Protein AF-A0A2K6TBN1-F1 (afdb_monomer)

Foldseek 3Di:
DPPPLVVLVVDDLVVLLVVCVVVVHDNDDDSVVSSVRVVVVCVVVVVVVPPPVVVVVVVVVVVPD

Secondary structure (DSSP, 8-state):
--HHHHHHHHS-HHHHHHHHHHTT----S-HHHHHHHHHHHHHHHHTTTTSSSHHHHHHHHTT--

Nearest PDB structures (foldseek):
  4uzw-assembly1_A  TM=9.580E-01  e=1.551E-01  Saccharomyces cerevisiae
  1zbh-assembly1_D  TM=9.465E-01  e=2.189E-01  Homo sapiens
  4l8r-assembly1_B  TM=9.632E-01  e=6.586E-01  Homo sapiens
  4qoz-assembly1_B  TM=9.675E-01  e=7.056E-01  Homo sapiens
  1zbu-assembly2_B  TM=9.448E-01  e=6.586E-01  Homo sapiens

Structure (mmCIF, N/CA/C/O backbone):
data_AF-A0A2K6TBN1-F1
#
_entry.id   AF-A0A2K6TBN1-F1
#
loop_
_atom_site.group_PDB
_atom_site.id
_atom_site.type_symbol
_atom_site.label_atom_id
_atom_site.label_alt_id
_atom_site.label_comp_id
_atom_site.label_asym_id
_atom_site.label_entity_id
_atom_site.label_seq_id
_atom_site.pdbx_PDB_ins_code
_atom_site.Cartn_x
_atom_site.Cartn_y
_atom_site.Cartn_z
_atom_site.occupancy
_atom_site.B_iso_or_equiv
_atom_site.auth_seq_id
_atom_site.auth_comp_id
_atom_site.auth_asym_id
_atom_site.auth_atom_id
_atom_site.pdbx_PDB_model_num
ATOM 1 N N . MET A 1 1 ? 16.660 -2.388 -3.088 1.00 43.66 1 MET A N 1
ATOM 2 C CA . MET A 1 1 ? 16.605 -1.319 -2.063 1.00 43.66 1 MET A CA 1
ATOM 3 C C . MET A 1 1 ? 15.618 -1.754 -0.971 1.00 43.66 1 MET A C 1
ATOM 5 O O . MET A 1 1 ? 14.454 -1.922 -1.283 1.00 43.66 1 MET A O 1
ATOM 9 N N . VAL A 1 2 ? 16.050 -2.027 0.271 1.00 50.44 2 VAL A N 1
ATOM 10 C CA . VAL A 1 2 ? 15.199 -2.653 1.332 1.00 50.44 2 VAL A CA 1
ATOM 11 C C . VAL A 1 2 ? 14.573 -1.612 2.285 1.00 50.44 2 VAL A C 1
ATOM 13 O O . VAL A 1 2 ? 13.987 -1.938 3.312 1.00 50.44 2 VAL A O 1
ATOM 16 N N . THR A 1 3 ? 14.702 -0.320 1.983 1.00 50.81 3 THR A N 1
ATOM 17 C CA . THR A 1 3 ? 14.294 0.750 2.905 1.00 50.81 3 THR A CA 1
ATOM 18 C C . THR A 1 3 ? 12.796 1.047 2.874 1.00 50.81 3 THR A C 1
ATOM 20 O O . THR A 1 3 ? 12.248 1.445 3.896 1.00 50.81 3 THR A O 1
ATOM 23 N N . GLU A 1 4 ? 12.103 0.817 1.756 1.00 57.78 4 GLU A N 1
ATOM 24 C CA . GLU A 1 4 ? 10.686 1.194 1.619 1.00 57.78 4 GLU A CA 1
ATOM 25 C C . GLU A 1 4 ? 9.725 0.293 2.408 1.00 57.78 4 GLU A C 1
ATOM 27 O O . GLU A 1 4 ? 8.770 0.788 3.006 1.00 57.78 4 GLU A O 1
ATOM 32 N N . THR A 1 5 ? 9.990 -1.013 2.509 1.00 60.56 5 THR A N 1
ATOM 33 C CA . THR A 1 5 ? 9.096 -1.962 3.204 1.00 60.56 5 THR A CA 1
ATOM 34 C C . THR A 1 5 ? 9.136 -1.810 4.730 1.00 60.56 5 THR A C 1
ATOM 36 O O . THR A 1 5 ? 8.121 -1.979 5.417 1.00 60.56 5 THR A O 1
ATOM 39 N N . VAL A 1 6 ? 10.296 -1.437 5.279 1.00 60.62 6 VAL A N 1
ATOM 40 C CA . VAL A 1 6 ? 10.490 -1.190 6.718 1.00 60.62 6 VAL A CA 1
ATOM 41 C C . VAL A 1 6 ? 9.781 0.093 7.157 1.00 60.62 6 VAL A C 1
ATOM 43 O O . VAL A 1 6 ? 9.251 0.168 8.270 1.00 60.62 6 VAL A O 1
ATOM 46 N N . GLU A 1 7 ? 9.709 1.088 6.274 1.00 74.81 7 GLU A N 1
ATOM 47 C CA . GLU A 1 7 ? 9.029 2.353 6.548 1.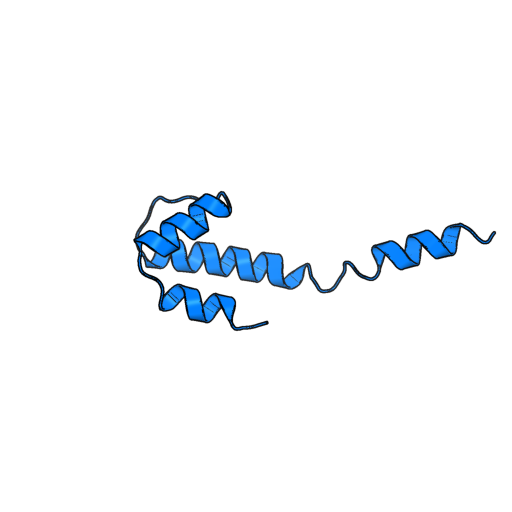00 74.81 7 GLU A CA 1
ATOM 48 C C . GLU A 1 7 ? 7.508 2.160 6.678 1.00 74.81 7 GLU A C 1
ATOM 50 O O . GLU A 1 7 ? 6.903 2.743 7.580 1.00 74.81 7 GLU A O 1
ATOM 55 N N . LEU A 1 8 ? 6.888 1.250 5.909 1.00 81.44 8 LEU A N 1
ATOM 56 C CA . LEU A 1 8 ? 5.440 0.968 5.973 1.00 81.44 8 LEU A CA 1
ATOM 57 C C . LEU A 1 8 ? 4.942 0.634 7.389 1.00 81.44 8 LEU A C 1
ATOM 59 O O . LEU A 1 8 ? 3.881 1.094 7.817 1.00 81.44 8 LEU A O 1
ATOM 63 N N . HIS A 1 9 ? 5.724 -0.123 8.159 1.00 81.94 9 HIS A N 1
ATOM 64 C CA . HIS A 1 9 ? 5.348 -0.535 9.513 1.00 81.94 9 HIS A CA 1
ATOM 65 C C . HIS A 1 9 ? 5.332 0.635 10.510 1.00 81.94 9 HIS A C 1
ATOM 67 O O . HIS A 1 9 ? 4.521 0.655 11.448 1.00 81.94 9 HIS A O 1
ATOM 73 N N . LYS A 1 10 ? 6.187 1.640 10.279 1.00 83.62 10 LYS A N 1
ATOM 74 C CA . LYS A 1 10 ? 6.324 2.845 11.111 1.00 83.62 10 LYS A CA 1
ATOM 75 C C . LYS A 1 10 ? 5.291 3.922 10.770 1.00 83.62 10 LYS A C 1
ATOM 77 O O . LYS A 1 10 ? 5.027 4.802 11.590 1.00 83.62 10 LYS A O 1
ATOM 82 N N . LEU A 1 11 ? 4.662 3.844 9.597 1.00 84.31 11 LEU A N 1
ATOM 83 C CA . LEU A 1 11 ? 3.655 4.808 9.165 1.00 84.31 11 LEU A CA 1
ATOM 84 C C . LEU A 1 11 ? 2.329 4.669 9.937 1.00 84.31 11 LEU A C 1
ATOM 86 O O . LEU A 1 11 ? 1.884 3.588 10.346 1.00 84.31 11 LEU A O 1
ATOM 90 N N . LYS A 1 12 ? 1.655 5.811 10.130 1.00 87.44 12 LYS A N 1
ATOM 91 C CA . LYS A 1 12 ? 0.286 5.866 10.670 1.00 87.44 12 LYS A CA 1
ATOM 92 C C . LYS A 1 12 ? -0.706 5.302 9.648 1.00 87.44 12 LYS A C 1
ATOM 94 O O . LYS A 1 12 ? -0.516 5.457 8.445 1.00 87.44 12 LYS A O 1
ATOM 99 N N . LEU A 1 13 ? -1.823 4.745 10.127 1.00 87.50 13 LEU A N 1
ATOM 100 C CA . LEU A 1 13 ? -2.892 4.192 9.277 1.00 87.50 13 LEU A CA 1
ATOM 101 C C . LEU A 1 13 ? -3.378 5.177 8.198 1.00 87.50 13 LEU A C 1
ATOM 103 O O . LEU A 1 13 ? -3.626 4.777 7.066 1.00 87.50 13 LEU A O 1
ATOM 107 N N . ALA A 1 14 ? -3.485 6.466 8.535 1.00 89.12 14 ALA A N 1
ATOM 108 C CA . ALA A 1 14 ? -3.867 7.509 7.583 1.00 89.12 14 ALA A CA 1
ATOM 109 C C . ALA A 1 14 ? -2.877 7.626 6.411 1.00 89.12 14 ALA A C 1
ATOM 111 O O . ALA A 1 14 ? -3.296 7.781 5.268 1.00 89.12 14 ALA A O 1
ATOM 112 N N . LYS A 1 15 ? -1.574 7.494 6.688 1.00 88.81 15 LYS A N 1
ATOM 113 C CA . LYS A 1 15 ? -0.525 7.572 5.670 1.00 88.81 15 LYS A CA 1
ATOM 114 C C . LYS A 1 15 ? -0.482 6.305 4.812 1.00 88.81 15 LYS A C 1
ATOM 116 O O . LYS A 1 15 ? -0.426 6.417 3.598 1.00 88.81 15 LYS A O 1
ATOM 121 N N . LEU A 1 16 ? -0.640 5.126 5.420 1.00 89.56 16 LEU A N 1
ATOM 122 C CA . LEU A 1 16 ? -0.778 3.849 4.699 1.00 89.56 16 LEU A CA 1
ATOM 123 C C . LEU A 1 16 ? -1.970 3.848 3.729 1.00 89.56 16 LEU A C 1
ATOM 125 O O . LEU A 1 16 ? -1.857 3.385 2.598 1.00 89.56 16 LEU A O 1
ATOM 129 N N . LYS A 1 17 ? -3.106 4.422 4.146 1.00 89.50 17 LYS A N 1
ATOM 130 C CA . LYS A 1 17 ? -4.273 4.614 3.275 1.00 89.50 17 LYS A CA 1
ATOM 131 C C . LYS A 1 17 ? -3.969 5.511 2.081 1.00 89.50 17 LYS A C 1
ATOM 133 O O . LYS A 1 17 ? -4.395 5.187 0.979 1.00 89.50 17 LYS A O 1
ATOM 138 N N . GLN A 1 18 ? -3.270 6.624 2.303 1.00 90.12 18 GLN A N 1
ATOM 139 C CA . GLN A 1 18 ? -2.875 7.527 1.223 1.00 90.12 18 GLN A CA 1
ATOM 140 C C . GLN A 1 18 ? -1.920 6.856 0.240 1.00 90.12 18 GLN A C 1
ATOM 142 O O . GLN A 1 18 ? -2.132 6.991 -0.956 1.00 90.12 18 GLN A O 1
ATOM 147 N N . GLU A 1 19 ? -0.930 6.106 0.726 1.00 87.88 19 GLU A N 1
ATOM 148 C CA . GLU A 1 19 ? -0.009 5.352 -0.135 1.00 87.88 19 GLU A CA 1
ATOM 149 C C . GLU A 1 19 ? -0.754 4.315 -0.981 1.00 87.88 19 GLU A C 1
ATOM 151 O O . GLU A 1 19 ? -0.552 4.247 -2.190 1.00 87.88 19 GLU A O 1
ATOM 156 N N . CYS A 1 20 ? -1.677 3.557 -0.376 1.00 90.88 20 CYS A N 1
ATOM 157 C CA . CYS A 1 20 ? -2.540 2.651 -1.134 1.00 90.88 20 CYS A CA 1
ATOM 158 C C . CYS A 1 20 ? -3.357 3.403 -2.189 1.00 90.88 20 CYS A C 1
ATOM 160 O O . CYS A 1 20 ? -3.385 2.988 -3.338 1.00 90.88 20 CYS A O 1
ATOM 162 N N . LEU A 1 21 ? -3.981 4.524 -1.826 1.00 89.94 21 LEU A N 1
ATOM 163 C CA . LEU A 1 21 ? -4.801 5.304 -2.752 1.00 89.94 21 LEU A CA 1
ATOM 164 C C . LEU A 1 21 ? -3.978 5.883 -3.915 1.00 89.94 21 LEU A C 1
ATOM 166 O O . LEU A 1 21 ? -4.425 5.834 -5.055 1.00 89.94 21 LEU A O 1
ATOM 170 N N . ALA A 1 22 ? -2.779 6.397 -3.632 1.00 88.50 22 ALA A N 1
ATOM 171 C CA . ALA A 1 22 ? -1.864 6.953 -4.628 1.00 88.50 22 ALA A CA 1
ATOM 172 C C . ALA A 1 22 ? -1.390 5.894 -5.632 1.00 88.50 22 ALA A C 1
ATOM 174 O O . ALA A 1 22 ? -1.223 6.197 -6.808 1.00 88.50 22 ALA A O 1
ATOM 175 N N . ARG A 1 23 ? -1.230 4.649 -5.172 1.00 85.50 23 ARG A N 1
ATOM 176 C CA . ARG A 1 23 ? -0.850 3.490 -5.993 1.00 85.50 23 ARG A CA 1
ATOM 177 C C . ARG A 1 23 ? -2.056 2.757 -6.602 1.00 85.50 23 ARG A C 1
ATOM 179 O O . ARG A 1 23 ? -1.885 1.722 -7.227 1.00 85.50 23 ARG A O 1
ATOM 186 N N . GLY A 1 24 ? -3.283 3.253 -6.401 1.00 88.38 24 GLY A N 1
ATOM 187 C CA . GLY A 1 24 ? -4.510 2.619 -6.906 1.00 88.38 24 GLY A CA 1
ATOM 188 C C . GLY A 1 24 ? -4.915 1.324 -6.185 1.00 88.38 24 GLY A C 1
ATOM 189 O O . GLY A 1 24 ? -5.801 0.607 -6.647 1.00 88.38 24 GLY A O 1
ATOM 190 N N . LEU A 1 25 ? -4.305 1.022 -5.039 1.00 88.81 25 LEU A N 1
ATOM 191 C CA . LEU A 1 25 ? -4.614 -0.143 -4.215 1.00 88.81 25 LEU A CA 1
ATOM 192 C C . LEU A 1 25 ? -5.892 0.066 -3.397 1.00 88.81 25 LEU A C 1
ATOM 194 O O . LEU A 1 25 ? -6.259 1.170 -2.984 1.00 88.81 25 LEU A O 1
ATOM 198 N N . GLN A 1 26 ? -6.559 -1.044 -3.090 1.00 88.31 26 GLN A N 1
ATOM 199 C CA . GLN A 1 26 ? -7.785 -1.027 -2.306 1.00 88.31 26 GLN A CA 1
ATOM 200 C C . GLN A 1 26 ? -7.538 -0.489 -0.888 1.00 88.31 26 GLN A C 1
ATOM 202 O O . GLN A 1 26 ? -6.653 -0.960 -0.172 1.00 88.31 26 GLN A O 1
ATOM 207 N N . THR A 1 27 ? -8.381 0.460 -0.457 1.00 89.75 27 THR A N 1
ATOM 208 C CA . THR A 1 27 ? -8.266 1.121 0.854 1.00 89.75 27 THR A CA 1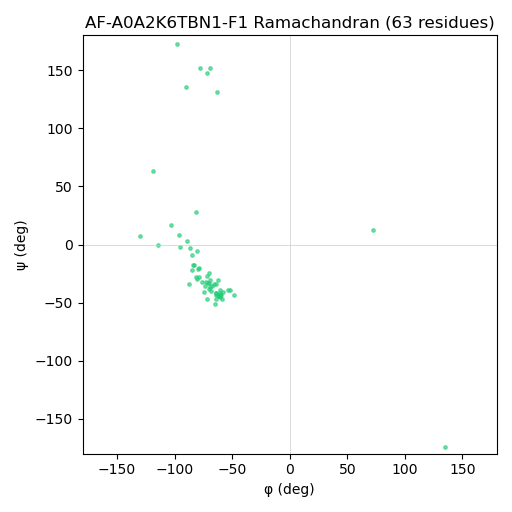
ATOM 209 C C . THR A 1 27 ? -9.256 0.633 1.920 1.00 89.75 27 THR A C 1
ATOM 211 O O . THR A 1 27 ? -9.479 1.292 2.943 1.00 89.75 27 THR A O 1
ATOM 214 N N . LYS A 1 28 ? -9.868 -0.532 1.690 1.00 86.88 28 LYS A N 1
ATOM 215 C CA . LYS A 1 28 ? -10.694 -1.243 2.672 1.00 86.88 28 LYS A CA 1
ATOM 216 C C . LYS A 1 28 ? -9.806 -2.185 3.479 1.00 86.88 28 LYS A C 1
ATOM 218 O O . LYS A 1 28 ? -8.996 -2.883 2.883 1.00 86.88 28 LYS A O 1
ATOM 223 N N . GLY A 1 29 ? -9.985 -2.202 4.799 1.00 87.06 29 GLY A N 1
ATOM 224 C CA . GLY A 1 29 ? -9.238 -3.081 5.700 1.00 87.06 29 GLY A CA 1
ATOM 225 C C . GLY A 1 29 ? -8.706 -2.382 6.952 1.00 87.06 29 GLY A C 1
ATOM 226 O O . GLY A 1 29 ? -8.995 -1.211 7.221 1.00 87.06 29 GLY A O 1
ATOM 227 N N . ILE A 1 30 ? -7.925 -3.135 7.727 1.00 89.12 30 ILE A N 1
ATOM 228 C CA . ILE A 1 30 ? -7.208 -2.691 8.932 1.00 89.12 30 ILE A CA 1
ATOM 229 C C . ILE A 1 30 ? -5.745 -2.374 8.605 1.00 89.12 30 ILE A C 1
ATOM 231 O O . ILE A 1 30 ? -5.279 -2.672 7.514 1.00 89.12 30 ILE A O 1
ATOM 235 N N . LYS A 1 31 ? -4.987 -1.806 9.554 1.00 85.62 31 LYS A N 1
ATOM 236 C CA . LYS A 1 31 ? -3.583 -1.392 9.345 1.00 85.62 31 LYS A CA 1
ATOM 237 C C . LYS A 1 31 ? -2.710 -2.464 8.678 1.00 85.62 31 LYS A C 1
ATOM 239 O O . LYS A 1 31 ? -1.964 -2.126 7.767 1.00 85.62 31 LYS A O 1
ATOM 244 N N . GLN A 1 32 ? -2.826 -3.723 9.099 1.00 87.38 32 GLN A N 1
ATOM 245 C CA . GLN A 1 32 ? -2.061 -4.823 8.504 1.00 87.38 32 GLN A CA 1
ATOM 246 C C . GLN A 1 32 ? -2.433 -5.105 7.050 1.00 87.38 32 GLN A C 1
ATOM 248 O O . GLN A 1 32 ? -1.556 -5.429 6.264 1.00 87.38 32 GLN A O 1
ATOM 253 N N . ASP A 1 33 ? -3.699 -4.931 6.681 1.00 90.00 33 ASP A N 1
ATOM 254 C CA . ASP A 1 33 ? -4.177 -5.157 5.317 1.00 90.00 33 ASP A CA 1
ATOM 255 C C . ASP A 1 33 ? -3.489 -4.198 4.334 1.00 90.00 33 ASP A C 1
ATOM 257 O O . ASP A 1 33 ? -2.977 -4.616 3.301 1.00 90.00 33 ASP A O 1
ATOM 261 N N . PHE A 1 34 ? -3.365 -2.920 4.716 1.00 89.44 34 PHE A N 1
ATOM 262 C CA . PHE A 1 34 ? -2.609 -1.931 3.941 1.00 89.44 34 PHE A CA 1
ATOM 263 C C . PHE A 1 34 ? -1.120 -2.263 3.864 1.00 89.44 34 PHE A C 1
ATOM 265 O O . PHE A 1 34 ? -0.523 -2.096 2.809 1.00 89.44 34 PHE A O 1
ATOM 272 N N . ILE A 1 35 ? -0.521 -2.708 4.974 1.00 89.00 35 ILE A N 1
ATOM 273 C CA . ILE A 1 35 ? 0.905 -3.049 5.019 1.00 89.00 35 ILE A CA 1
ATOM 274 C C . ILE A 1 35 ? 1.191 -4.240 4.107 1.00 89.00 35 ILE A C 1
ATOM 276 O O . ILE A 1 35 ? 2.041 -4.111 3.238 1.00 89.00 35 ILE A O 1
ATOM 280 N N . HIS A 1 36 ? 0.450 -5.344 4.231 1.00 88.56 36 HIS A N 1
ATOM 281 C CA . HIS A 1 36 ? 0.638 -6.517 3.375 1.00 88.56 36 HIS A CA 1
ATOM 282 C C . HIS A 1 36 ? 0.414 -6.190 1.899 1.00 88.56 36 HIS A C 1
ATOM 284 O O . HIS A 1 36 ? 1.189 -6.618 1.056 1.00 88.56 36 HIS A O 1
ATOM 290 N N . ARG A 1 37 ? -0.615 -5.398 1.578 1.00 90.19 37 ARG A N 1
ATOM 291 C CA . ARG A 1 37 ? -0.937 -5.032 0.194 1.00 90.19 37 ARG A CA 1
ATOM 292 C C . ARG A 1 37 ? 0.135 -4.120 -0.417 1.00 90.19 37 ARG A C 1
ATOM 294 O O . ARG A 1 37 ? 0.508 -4.314 -1.567 1.00 90.19 37 ARG A O 1
ATOM 301 N N . LEU A 1 38 ? 0.669 -3.170 0.358 1.00 88.00 38 LEU A N 1
ATOM 302 C CA . LEU A 1 38 ? 1.797 -2.328 -0.061 1.00 88.00 38 LEU A CA 1
ATOM 303 C C . LEU A 1 38 ? 3.107 -3.113 -0.151 1.00 88.00 38 LEU A C 1
ATOM 305 O O . LEU A 1 38 ? 3.884 -2.868 -1.063 1.00 88.00 38 LEU A O 1
ATOM 309 N N . GLN A 1 39 ? 3.355 -4.053 0.762 1.00 86.88 39 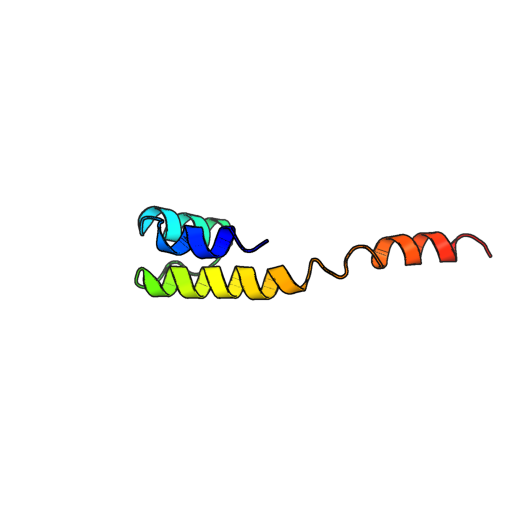GLN A N 1
ATOM 310 C CA . GLN A 1 39 ? 4.524 -4.927 0.693 1.00 86.88 39 GLN A CA 1
ATOM 311 C C . GLN A 1 39 ? 4.475 -5.827 -0.536 1.00 86.88 39 GLN A C 1
ATOM 313 O O . GLN A 1 39 ? 5.456 -5.865 -1.258 1.00 86.88 39 GLN A O 1
ATOM 318 N N . ALA A 1 40 ? 3.339 -6.473 -0.808 1.00 86.50 40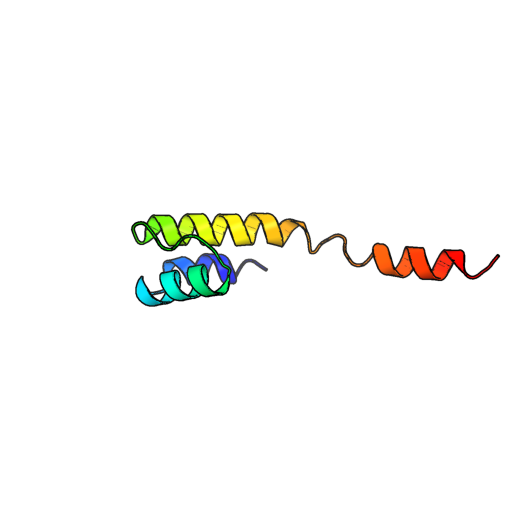 ALA A N 1
ATOM 319 C CA . ALA A 1 40 ? 3.164 -7.306 -1.994 1.00 86.50 40 ALA A CA 1
ATOM 320 C C . ALA A 1 40 ? 3.371 -6.500 -3.284 1.00 86.50 40 ALA A C 1
ATOM 322 O O . ALA A 1 40 ? 4.092 -6.948 -4.163 1.00 86.50 40 ALA A O 1
ATOM 323 N N . TYR A 1 41 ? 2.821 -5.282 -3.362 1.00 86.19 41 TYR A N 1
ATOM 324 C CA . TYR A 1 41 ? 3.048 -4.382 -4.498 1.00 86.19 41 TYR A CA 1
ATOM 325 C C . TYR A 1 41 ? 4.531 -4.032 -4.675 1.00 86.19 41 TYR A C 1
ATOM 327 O O . TYR A 1 41 ? 5.034 -4.007 -5.790 1.00 86.19 41 TYR A O 1
ATOM 335 N N . LEU A 1 42 ? 5.236 -3.733 -3.579 1.00 81.81 42 LEU A N 1
ATOM 336 C CA . LEU A 1 42 ? 6.664 -3.423 -3.627 1.00 81.81 42 LEU A CA 1
ATOM 337 C C . LEU A 1 42 ? 7.516 -4.649 -3.947 1.00 81.81 42 LEU A C 1
ATOM 339 O O . LEU A 1 42 ? 8.551 -4.479 -4.562 1.00 81.81 42 LEU A O 1
ATOM 343 N N . GLU A 1 43 ? 7.124 -5.845 -3.518 1.00 80.44 43 GLU A N 1
ATOM 344 C CA . GLU A 1 43 ? 7.841 -7.090 -3.804 1.00 80.44 43 GLU A CA 1
ATOM 345 C C . GLU A 1 43 ? 7.668 -7.487 -5.274 1.00 80.44 43 GLU A C 1
ATOM 347 O O . GLU A 1 43 ? 8.659 -7.699 -5.961 1.00 80.44 43 GLU A O 1
ATOM 352 N N . GLU A 1 44 ? 6.434 -7.441 -5.786 1.00 72.62 44 GLU A N 1
ATOM 353 C CA . GLU A 1 44 ? 6.108 -7.713 -7.192 1.00 72.62 44 GLU A CA 1
ATOM 354 C C . GLU A 1 44 ? 6.793 -6.718 -8.145 1.00 72.62 44 GLU A C 1
A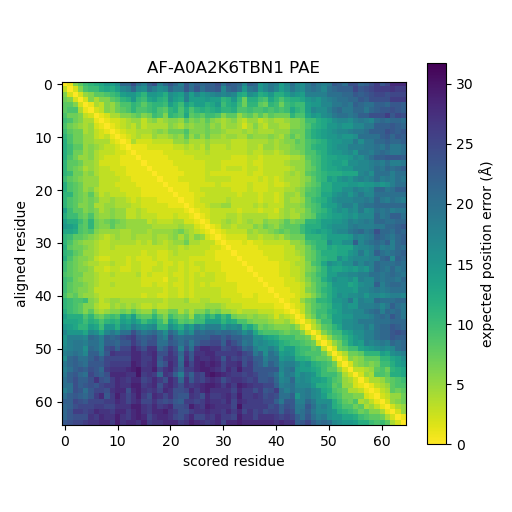TOM 356 O O . GLU A 1 44 ? 7.411 -7.125 -9.123 1.00 72.62 44 GLU A O 1
ATOM 361 N N . HIS A 1 45 ? 6.786 -5.419 -7.824 1.00 69.19 45 HIS A N 1
ATOM 362 C CA . HIS A 1 45 ? 7.466 -4.403 -8.638 1.00 69.19 45 HIS A CA 1
ATOM 363 C C . HIS A 1 45 ? 8.960 -4.217 -8.326 1.00 69.19 45 HIS A C 1
ATOM 365 O O . HIS A 1 45 ? 9.647 -3.511 -9.062 1.00 69.19 45 HIS A O 1
ATOM 371 N N . ALA A 1 46 ? 9.501 -4.816 -7.260 1.00 61.16 46 ALA A N 1
ATOM 372 C CA . ALA A 1 46 ? 10.949 -4.817 -7.018 1.00 61.16 46 ALA A CA 1
ATOM 373 C C . ALA A 1 46 ? 11.680 -5.859 -7.873 1.00 61.16 46 ALA A C 1
ATOM 375 O O . ALA A 1 46 ? 12.888 -5.730 -8.067 1.00 61.16 46 ALA A O 1
ATOM 376 N N . GLU A 1 47 ? 10.975 -6.873 -8.375 1.00 51.22 47 GLU A N 1
ATOM 377 C CA . GLU A 1 47 ? 11.555 -7.911 -9.231 1.00 51.22 47 GLU A CA 1
ATOM 378 C C . GLU A 1 47 ? 11.634 -7.497 -10.714 1.00 51.22 47 GLU A C 1
ATOM 380 O O . GLU A 1 47 ? 12.435 -8.057 -11.462 1.00 51.22 47 GLU A O 1
ATOM 385 N N . GLU A 1 48 ? 10.885 -6.476 -11.144 1.00 48.28 48 GLU A N 1
ATOM 386 C CA . GLU A 1 48 ? 10.860 -6.020 -12.546 1.00 48.28 48 GLU A CA 1
ATOM 387 C C . GLU A 1 48 ? 11.997 -5.033 -12.898 1.00 48.28 48 GLU A C 1
ATOM 389 O O . GLU A 1 48 ? 12.438 -4.963 -14.046 1.00 48.28 48 GLU A O 1
ATOM 394 N N . GLU A 1 49 ? 12.581 -4.355 -11.906 1.00 43.09 49 GLU A N 1
ATOM 395 C CA . GLU A 1 49 ? 13.695 -3.394 -12.050 1.00 43.09 49 GLU A CA 1
ATOM 396 C C . GLU A 1 49 ? 15.084 -4.070 -12.157 1.00 43.09 49 GLU A C 1
ATOM 398 O O . GLU A 1 49 ? 16.110 -3.509 -11.774 1.00 43.09 49 GLU A O 1
ATOM 403 N N . ALA A 1 50 ? 15.145 -5.301 -12.670 1.00 47.56 50 ALA A N 1
ATOM 404 C CA . ALA A 1 50 ? 16.397 -5.950 -13.068 1.00 47.56 50 ALA A CA 1
ATOM 405 C C . ALA A 1 50 ? 16.489 -6.211 -14.583 1.00 47.56 50 ALA A C 1
ATOM 407 O O . ALA A 1 50 ? 17.505 -6.735 -15.036 1.00 47.56 50 ALA A O 1
ATOM 408 N N . ASN A 1 51 ? 15.466 -5.859 -15.376 1.00 48.03 51 ASN A N 1
ATOM 409 C CA . ASN A 1 51 ? 15.419 -6.232 -16.797 1.00 48.03 51 ASN A CA 1
ATOM 410 C C . ASN A 1 51 ? 15.118 -5.087 -17.791 1.00 48.03 51 ASN A C 1
ATOM 412 O O . ASN A 1 51 ? 14.975 -5.346 -18.985 1.00 48.03 51 ASN A O 1
ATOM 416 N N . GLU A 1 52 ? 15.066 -3.818 -17.371 1.00 49.22 52 GLU A N 1
ATOM 417 C CA . GLU A 1 52 ? 14.856 -2.701 -18.319 1.00 49.22 52 GLU A CA 1
ATOM 418 C C . GLU A 1 52 ? 16.138 -2.138 -18.970 1.00 49.22 52 GLU A C 1
ATOM 420 O O . GLU A 1 52 ? 16.043 -1.307 -19.875 1.00 49.22 52 GLU A O 1
ATOM 425 N N . GLU A 1 53 ? 17.338 -2.616 -18.614 1.00 48.97 53 GLU A N 1
ATOM 426 C CA . GLU A 1 53 ? 18.564 -2.254 -19.355 1.00 48.97 53 GLU A CA 1
ATOM 427 C C . GLU A 1 53 ? 18.756 -3.059 -20.661 1.00 48.97 53 GLU A C 1
ATOM 429 O O . GLU A 1 53 ? 19.401 -2.570 -21.587 1.00 48.97 53 GLU A O 1
ATOM 434 N N . ASP A 1 54 ? 18.131 -4.235 -20.821 1.00 52.12 54 ASP A N 1
ATOM 435 C CA . ASP A 1 54 ? 18.295 -5.073 -22.029 1.00 52.12 54 ASP A CA 1
ATOM 436 C C . ASP A 1 54 ? 17.458 -4.556 -23.226 1.00 52.12 54 ASP A C 1
ATOM 438 O O . ASP A 1 54 ? 17.828 -4.672 -24.399 1.00 52.12 54 ASP A O 1
ATOM 442 N N . TYR A 1 55 ? 16.338 -3.875 -22.955 1.00 51.81 55 TYR A N 1
ATOM 443 C CA . TYR A 1 55 ? 15.386 -3.472 -23.999 1.00 51.81 55 TYR A CA 1
ATOM 444 C C . TYR A 1 55 ? 15.893 -2.333 -24.907 1.00 51.81 55 TYR A C 1
ATOM 446 O O . TYR A 1 55 ? 15.503 -2.242 -26.078 1.00 51.81 55 TYR A O 1
ATOM 454 N N . TRP A 1 56 ? 16.787 -1.475 -24.408 1.00 54.84 56 TRP A N 1
ATOM 455 C CA . TRP A 1 56 ? 17.370 -0.375 -25.187 1.00 54.84 56 TRP A CA 1
ATOM 456 C C . TRP A 1 56 ? 18.619 -0.798 -25.975 1.00 54.84 56 TRP A C 1
ATOM 458 O O . TRP A 1 56 ? 18.790 -0.354 -27.116 1.00 54.84 56 TRP A O 1
ATOM 468 N N . GLU A 1 57 ? 19.434 -1.720 -25.449 1.00 53.91 57 GLU A N 1
ATOM 469 C CA . GLU A 1 57 ? 20.623 -2.233 -26.150 1.00 53.91 57 GLU A CA 1
ATOM 470 C C . GLU A 1 57 ? 20.238 -3.100 -27.367 1.00 53.91 57 GLU A C 1
ATOM 472 O O . GLU A 1 57 ? 20.828 -2.991 -28.451 1.00 53.91 57 GLU A O 1
ATOM 477 N N . MET A 1 58 ? 19.155 -3.876 -27.246 1.00 54.38 58 MET A N 1
ATOM 478 C CA . MET A 1 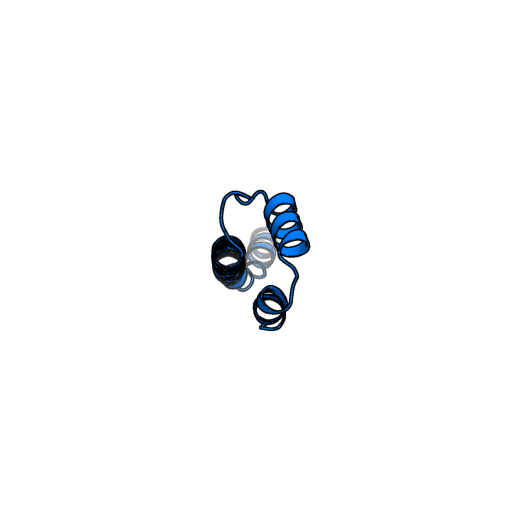58 ? 18.594 -4.687 -28.334 1.00 54.38 58 MET A CA 1
ATOM 479 C C . MET A 1 58 ? 18.112 -3.831 -29.524 1.00 54.38 58 MET A C 1
ATOM 481 O O . MET A 1 58 ? 18.160 -4.262 -30.682 1.00 54.38 58 MET A O 1
ATOM 485 N N . LYS A 1 59 ? 17.6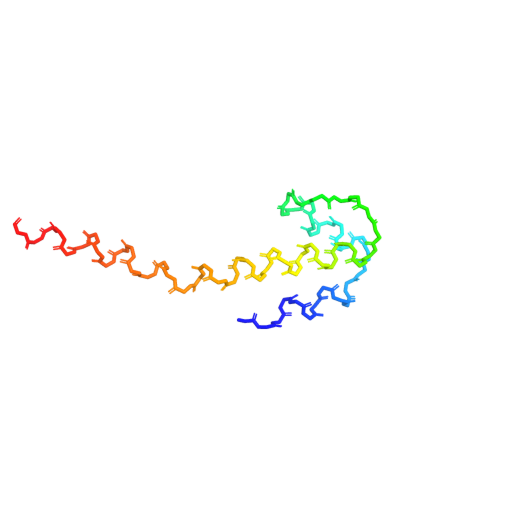62 -2.595 -29.262 1.00 57.03 59 LYS A N 1
ATOM 486 C CA . LYS A 1 59 ? 17.138 -1.675 -30.284 1.00 57.03 59 LYS A CA 1
ATOM 487 C C . LYS A 1 59 ? 18.250 -0.963 -31.062 1.00 57.03 59 LYS A C 1
ATOM 489 O O . LYS A 1 59 ? 18.062 -0.687 -32.245 1.00 57.03 59 LYS A O 1
ATOM 494 N N . GLN A 1 60 ? 19.415 -0.716 -30.453 1.00 56.41 60 GLN A N 1
ATOM 495 C CA . GLN A 1 60 ? 20.566 -0.138 -31.163 1.00 56.41 60 GLN A CA 1
ATOM 496 C C . GLN A 1 60 ? 21.293 -1.145 -32.066 1.00 56.41 60 GLN A C 1
ATOM 498 O O . GLN A 1 60 ? 21.770 -0.758 -33.132 1.00 56.41 60 GLN A O 1
ATOM 503 N N . ARG A 1 61 ? 21.341 -2.437 -31.707 1.00 57.59 61 ARG A N 1
ATOM 504 C CA . ARG A 1 61 ? 22.045 -3.462 -32.508 1.00 57.59 61 ARG A CA 1
ATOM 505 C C . ARG A 1 61 ? 21.378 -3.802 -33.844 1.00 57.59 61 ARG A C 1
ATOM 507 O O . ARG A 1 61 ? 22.065 -4.236 -34.761 1.00 57.59 61 ARG A O 1
ATOM 514 N N . LYS A 1 62 ? 20.066 -3.587 -33.993 1.00 58.97 62 LYS A N 1
ATOM 515 C CA . LYS A 1 62 ? 19.337 -3.872 -35.247 1.00 58.97 62 LYS A CA 1
ATOM 516 C C . LYS A 1 62 ? 19.481 -2.797 -36.333 1.00 58.97 62 LYS A C 1
ATOM 518 O O . LYS A 1 62 ? 19.000 -3.012 -37.438 1.00 58.97 62 LYS A O 1
ATOM 523 N N . THR A 1 63 ? 20.136 -1.673 -36.041 1.00 60.38 63 THR A N 1
ATOM 524 C CA . THR A 1 63 ? 20.284 -0.544 -36.982 1.00 60.38 63 THR A CA 1
ATOM 525 C C . THR A 1 63 ? 21.606 -0.580 -37.766 1.00 60.38 63 THR A C 1
ATOM 527 O O . THR A 1 63 ? 21.833 0.268 -38.622 1.00 60.38 63 THR A O 1
ATOM 530 N N . ILE A 1 64 ? 22.481 -1.561 -37.515 1.00 59.56 64 ILE A N 1
ATOM 531 C CA . ILE A 1 64 ? 23.753 -1.735 -38.237 1.00 59.56 64 ILE A CA 1
ATOM 532 C C . ILE A 1 64 ? 23.759 -3.096 -38.947 1.00 59.56 64 ILE A C 1
ATOM 534 O O . ILE A 1 64 ? 24.556 -3.962 -38.604 1.00 59.56 64 ILE A O 1
ATOM 538 N N . ILE A 1 65 ? 22.843 -3.301 -39.897 1.00 53.59 65 ILE A N 1
ATOM 539 C CA . ILE A 1 65 ? 23.008 -4.180 -41.074 1.00 53.59 65 ILE A CA 1
ATOM 540 C C . ILE A 1 65 ? 22.255 -3.522 -42.229 1.00 53.59 65 ILE A C 1
ATOM 542 O O . ILE A 1 65 ? 21.098 -3.107 -41.992 1.00 53.59 65 ILE A O 1
#

Sequence (65 aa):
MVTETVELHKLKLAKLKQECLARGLQTKGIKQDFIHRLQAYLEEHAEEEANEEDYWEMKQRKTII

Radius of gyration: 17.35 Å; Cα contacts (8 Å, |Δi|>4): 27; chains: 1; bounding box: 34×16×52 Å

pLDDT: mean 73.12, std 16.74, range [43.09, 90.88]

InterPro domains:
  IPR003034 SAP domain [PF02037] (8-43)
  IPR003034 SAP domain [PS50800] (8-42)
  IPR003034 SAP domain [SM00513] (8-42)
  IPR036361 SAP domain superfamily [G3DSA:1.10.720.30] (2-56)
  IPR036361 SAP domain superfamily [SSF68906] (7-44)
  IPR052240 SAP domain-containing ribonucleoprotein [PTHR46551] (3-54)

Solvent-accessible surface area (backbone atoms only — not comparable to full-atom values): 4069 Å² total; per-residue (Å²): 133,80,66,66,65,63,48,54,76,75,50,52,62,72,54,45,42,49,54,27,50,76,70,71,41,8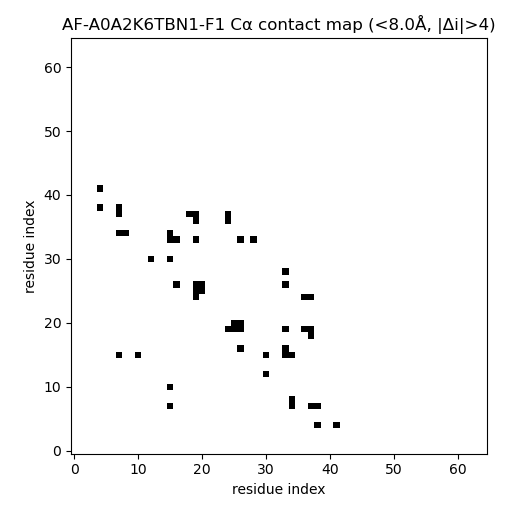1,75,77,77,55,68,64,51,44,42,53,54,52,42,50,52,50,54,64,59,58,66,57,78,78,59,70,73,58,65,61,58,61,60,61,63,70,72,77,119

Mean predicted aligned error: 11.67 Å

Organism: Saimiri boliviensis boliviensis (NCBI:txid39432)

=== Feature glossary ===
Feature key, reading from the visual/contextual features back to the raw sequence:

Rendered structure images. Structure images are PyMOL renders from six orthogonal camera directions. Cartoon representation draws helices as coils and strands as arrows; sticks shows the backbone as bonds; surface shows the solvent-excluded envelope. Rainbow coloring maps sequence position to hue (blue→red, N→C); chain coloring assigns a distinct color per polypeptide.

Contact-map, Ramachandran, and PAE plots. Three diagnostic plots accompany the record. The Cα contact map visualizes the tertiary structure as a 2D adjacency matrix (8 Å cutoff, sequence-local contacts suppressed). The Ramachandran plot shows the distribution of backbone (φ, ψ) torsions, with points in the α and β basins reflecting secondary structure content. The PAE plot shows AlphaFold's inter-residue confidence as a color matrix.

InterPro / GO / CATH / organism. The annotation block draws on four external resources. InterPro: which protein families and domains the sequence belongs to. GO: standardized terms for what the protein does, what process it participates in, and where in the cell it acts. CATH: which structural fold it has in the CATH hierarchy. Organism: the species of origin.

Nearest PDB structures. Structural nearest neighbors (via Foldseek easy-search vs the PDB). Reported per hit: target PDB id, E-value, and alignment TM-score. A TM-score above ~0.5 is the conventional threshold for 'same fold'.

Predicted aligned error. Predicted aligned error is AlphaFold's pairwise confidence. Unlike pLDDT (per-residue), PAE is per-residue-pair and captures whether two parts of the structure are correctly placed relative to each other. Units are ångströms of expected positional error.

Solvent-accessible surface area. SASA measures how much of the protein is reachable by solvent. It is computed by rolling a water-sized probe over the atomic surface and summing the exposed area (Å²). Per-residue SASA distinguishes core (buried, low SASA) from surface (exposed, high SASA) residues; total SASA is a whole-molecule size measure.

B-factor. Crystallographic B-factors measure how much each atom's electron density is smeared out, in Å². They rise in mobile loops and surface residues and fall in the buried interior. In AlphaFold models this column is repurposed to hold pLDDT instead.

pLDDT. For AlphaFold models, the B-factor field carries pLDDT — the model's own estimate of local accuracy on a 0–100 scale. Regions with pLDDT<50 should be treated as essentially unmodeled; they often correspond to intrinsically disordered segments.

Backbone torsions (φ/ψ). φ (phi) and ψ (psi) are the two rotatable backbone dihedrals per residue: φ is the C(i-1)–N–Cα–C torsion, ψ is the N–Cα–C–N(i+1) torsion, both in degrees on (−180°, 180°]. α-helical residues cluster near (−60°, −45°); β-strand residues near (−120°, +130°). A Ramachandran plot is simply a scatter of (φ, ψ) for every residue.

Radius of gyration, Cα contacts, bounding box. Radius of gyration (Rg) is the root-mean-square distance of Cα atoms from their centroid — a single number for overall size and compactness. A globular domain of N residues has Rg ≈ 2.2·N^0.38 Å; an extended or disordered chain has a much larger Rg. The Cα contact count is the number of residue pairs whose Cα atoms are within 8 Å and are more than four positions apart in sequence — a standard proxy for tertiary packing density. The bounding box is the smallest axis-aligned box enclosing all Cα atoms.

Secondary structure (3-state, P-SEA). Three-state secondary structure (P-SEA) collapses the eight DSSP classes into helix (a), strand (b), and coil (c). P-SEA assigns these from Cα geometry alone — distances and angles — without requiring backbone oxygens, so it works on any Cα trace.

Secondary structure (8-state, DSSP). Secondary structure is the local, repeating backbone conformation. DSSP classifies it into eight states by reading the hydrogen-bond network: three helix types (H, G, I), two β types (E, B), two non-regular types (T, S), and unstructured coil (-).

Foldseek 3Di. The Foldseek 3Di string encodes local tertiary geometry as a 20-letter alphabet — one character per residue — derived from the relative positions of nearby Cα atoms. Unlike the amino-acid sequence, 3Di is a direct function of the 3D structure, so two proteins with the same fold have similar 3Di strings even at low sequence identity.

mmCIF coordinates. Structure coordinates are given as an mmCIF _atom_site loop: one row per atom with element, residue name, chain id, sequence number, and x/y/z position in Å. Only the four main-chain atoms per resid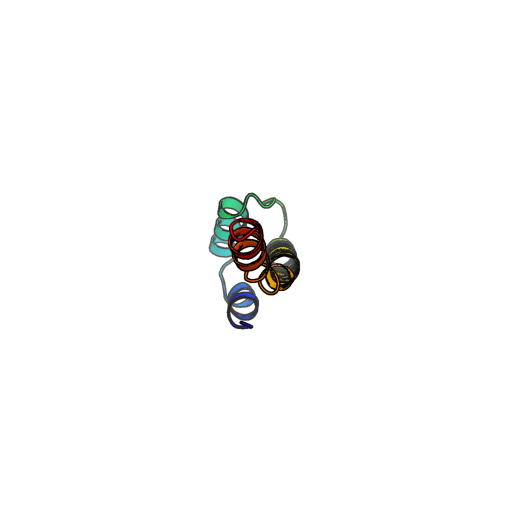ue are included here; side chains are omitted to keep the record compact.

Sequence. This is the polypeptide sequence — one letter per residue, N-terminus first. Length ranges from a few dozen residues for small domains to over a thousand for large multi-domain proteins.